Protein AF-F9SXV9-F1 (afdb_monomer)

Foldseek 3Di:
DCVVPVDDDDDDDPDLLCVLQPDQKDFDDDVHTPDIGHSVVLLVRPSSCVVPNNVSVPPPRPPPPPPPPQDADPVRDGDDDDPPDDPDDDDDDDDD

Sequence (96 aa):
MRHRFNCAVFMVSHDLHLVMAKTDDVICLHHHICCSGAPADIAQHPSYIALFGHTHQQSLAFYHHQHDHHHHDLAGQPVSGEGSQCSHHSHGHHHD

Mean predicted aligned error: 16.04 Å

Organism: NCBI:txid675816

Structure (mmCIF, N/CA/C/O backbone):
data_AF-F9SXV9-F1
#
_entry.id   AF-F9SXV9-F1
#
loop_
_atom_site.group_PDB
_atom_site.id
_atom_site.type_symbol
_atom_site.label_atom_id
_atom_site.label_alt_id
_atom_site.label_comp_id
_atom_site.label_asym_id
_atom_site.label_entity_id
_atom_site.label_seq_id
_atom_site.pdbx_PDB_ins_code
_atom_site.Cartn_x
_atom_site.Cartn_y
_atom_site.Cartn_z
_atom_site.occupancy
_atom_site.B_iso_or_equiv
_atom_site.auth_seq_id
_atom_site.auth_comp_id
_atom_site.auth_asym_id
_atom_site.auth_atom_id
_atom_site.pdbx_PDB_model_num
ATOM 1 N N . MET A 1 1 ? -13.725 2.358 16.332 1.00 63.06 1 MET A N 1
ATOM 2 C CA . MET A 1 1 ? -14.793 2.940 15.482 1.00 63.06 1 MET A CA 1
ATOM 3 C C . MET A 1 1 ? -15.382 1.922 14.514 1.00 63.06 1 MET A C 1
ATOM 5 O O . MET A 1 1 ? -16.564 1.654 14.661 1.00 63.06 1 MET A O 1
ATOM 9 N N . ARG A 1 2 ? -14.591 1.299 13.623 1.00 75.44 2 ARG A N 1
ATOM 10 C CA . ARG A 1 2 ? -15.048 0.264 12.664 1.00 75.44 2 ARG A CA 1
ATOM 11 C C . ARG A 1 2 ? -15.890 -0.846 13.310 1.00 75.44 2 ARG A C 1
ATOM 13 O O . ARG A 1 2 ? -17.056 -0.997 12.974 1.00 75.44 2 ARG A O 1
ATOM 20 N N . HIS A 1 3 ? -15.362 -1.508 14.343 1.00 79.00 3 HIS A N 1
ATOM 21 C CA . HIS A 1 3 ? -16.092 -2.564 15.070 1.00 79.00 3 HIS A CA 1
ATOM 22 C C . HIS A 1 3 ? -17.294 -2.062 15.882 1.00 79.00 3 HIS A C 1
ATOM 24 O O . HIS A 1 3 ? -18.191 -2.833 16.190 1.00 79.00 3 HIS A O 1
ATOM 30 N N . ARG A 1 4 ? -17.323 -0.773 16.246 1.00 84.94 4 ARG A N 1
ATOM 31 C CA . ARG A 1 4 ? -18.396 -0.216 17.083 1.00 84.94 4 ARG A CA 1
ATOM 32 C C . ARG A 1 4 ? -19.624 0.186 16.267 1.00 84.94 4 ARG A C 1
ATOM 34 O O . ARG A 1 4 ? -20.725 0.150 16.793 1.00 84.94 4 ARG A O 1
ATOM 41 N N . PHE A 1 5 ? -19.426 0.585 15.012 1.00 88.62 5 PHE A N 1
ATOM 42 C CA . PHE A 1 5 ? -20.490 1.084 14.134 1.00 88.62 5 PHE A CA 1
ATOM 43 C C . PHE A 1 5 ? -20.714 0.219 12.888 1.00 88.62 5 PHE A C 1
ATOM 45 O O . PHE A 1 5 ? -21.507 0.594 12.033 1.00 88.62 5 PHE A O 1
ATOM 52 N N . ASN A 1 6 ? -20.017 -0.917 12.784 1.00 88.88 6 ASN A N 1
ATOM 53 C CA . ASN A 1 6 ? -20.071 -1.836 11.648 1.00 88.88 6 ASN A CA 1
ATOM 54 C C . ASN A 1 6 ? -19.945 -1.117 10.291 1.00 88.88 6 ASN A C 1
ATOM 56 O O . ASN A 1 6 ? -20.711 -1.363 9.361 1.00 88.88 6 ASN A O 1
ATOM 60 N N . CYS A 1 7 ? -18.996 -0.179 10.207 1.00 89.25 7 CYS A N 1
ATOM 61 C CA . CYS A 1 7 ? -18.775 0.656 9.034 1.00 89.25 7 CYS A CA 1
ATOM 62 C C . CYS A 1 7 ? -17.376 0.444 8.444 1.00 89.25 7 CYS A C 1
ATOM 64 O O . CYS A 1 7 ? -16.391 0.261 9.169 1.00 89.25 7 CYS A O 1
ATOM 66 N N . ALA A 1 8 ? -17.297 0.501 7.115 1.00 89.19 8 ALA A N 1
ATOM 67 C CA . ALA A 1 8 ? -16.034 0.569 6.396 1.00 89.19 8 ALA A CA 1
ATOM 68 C C . ALA A 1 8 ? -15.529 2.017 6.380 1.00 89.19 8 ALA A C 1
ATOM 70 O O . ALA A 1 8 ? -16.305 2.955 6.197 1.00 89.19 8 ALA A O 1
ATOM 71 N N . VAL A 1 9 ? -14.223 2.192 6.572 1.00 88.81 9 VAL A N 1
ATOM 72 C CA . VAL A 1 9 ? -13.556 3.490 6.447 1.00 88.81 9 VAL A CA 1
ATOM 73 C C . VAL A 1 9 ? -12.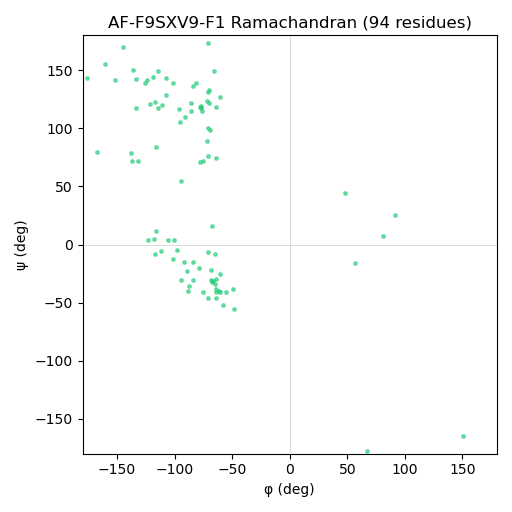675 3.416 5.215 1.00 88.81 9 VAL A C 1
ATOM 75 O O . VAL A 1 9 ? -11.786 2.573 5.149 1.00 88.81 9 VAL A O 1
ATOM 78 N N . PHE A 1 10 ? -12.939 4.291 4.250 1.00 91.00 10 PHE A N 1
ATOM 79 C CA . PHE A 1 10 ? -12.133 4.434 3.047 1.00 91.00 10 PHE A CA 1
ATOM 80 C C . PHE A 1 10 ? -11.345 5.740 3.131 1.00 91.00 10 PHE A C 1
ATOM 82 O O . PHE A 1 10 ? -11.913 6.793 3.421 1.00 91.00 10 PHE A O 1
ATOM 89 N N . MET A 1 11 ? -10.036 5.662 2.911 1.00 90.69 11 MET A N 1
ATOM 90 C CA . MET A 1 11 ? -9.117 6.793 3.000 1.00 90.69 11 MET A CA 1
ATOM 91 C C . MET A 1 11 ? -8.339 6.915 1.696 1.00 90.69 11 MET A C 1
ATOM 93 O O . MET A 1 11 ? -7.874 5.918 1.154 1.00 90.69 11 MET A O 1
ATOM 97 N N . VAL A 1 12 ? -8.153 8.151 1.236 1.00 90.06 12 VAL A N 1
ATOM 98 C CA . VAL A 1 12 ? -7.230 8.486 0.150 1.00 90.06 12 VAL A CA 1
ATOM 99 C C . VAL A 1 12 ? -6.165 9.402 0.734 1.00 90.06 12 VAL A C 1
ATOM 101 O O . VAL A 1 12 ? -6.490 10.437 1.313 1.00 90.06 12 VAL A O 1
ATOM 104 N N . SER A 1 13 ? -4.902 9.003 0.623 1.00 87.12 13 SER A N 1
ATOM 105 C CA . SER A 1 13 ? -3.764 9.743 1.165 1.00 87.12 13 SER A CA 1
ATOM 106 C C . SER A 1 13 ? -2.634 9.791 0.144 1.00 87.12 13 SER A C 1
ATOM 108 O O . SER A 1 13 ? -2.476 8.876 -0.661 1.00 87.12 13 SER A O 1
ATOM 110 N N . HIS A 1 14 ? -1.853 10.867 0.199 1.00 87.56 14 HIS A N 1
ATOM 111 C CA . HIS A 1 14 ? -0.604 11.011 -0.550 1.00 87.56 14 HIS A CA 1
ATOM 112 C C . HIS A 1 14 ? 0.614 10.531 0.257 1.00 87.56 14 HIS A C 1
ATOM 114 O O . HIS A 1 14 ? 1.686 10.342 -0.308 1.00 87.56 14 HIS A O 1
ATOM 120 N N . ASP A 1 15 ? 0.459 10.347 1.571 1.00 85.75 15 ASP A N 1
ATOM 121 C CA . ASP A 1 15 ? 1.509 9.828 2.440 1.00 85.75 15 ASP A CA 1
ATOM 122 C C . ASP A 1 15 ? 1.411 8.305 2.521 1.00 85.75 15 ASP A C 1
ATOM 124 O O . ASP A 1 15 ? 0.490 7.752 3.136 1.00 85.75 15 ASP A O 1
ATOM 128 N N . LEU A 1 16 ? 2.389 7.639 1.908 1.00 84.94 16 LEU A N 1
ATOM 129 C CA . LEU A 1 16 ? 2.498 6.188 1.924 1.00 84.94 16 LEU A CA 1
ATOM 130 C C . LEU A 1 16 ? 2.752 5.629 3.325 1.00 84.94 16 LEU A C 1
ATOM 132 O O . LEU A 1 16 ? 2.217 4.570 3.629 1.00 84.94 16 LEU A O 1
ATOM 136 N N . HIS A 1 17 ? 3.486 6.314 4.204 1.00 81.56 17 HIS A N 1
ATOM 137 C CA . HIS A 1 17 ? 3.733 5.809 5.560 1.00 81.56 17 HIS A CA 1
ATOM 138 C C . HIS A 1 17 ? 2.428 5.704 6.345 1.00 81.56 17 HIS A C 1
ATOM 140 O O . HIS A 1 17 ? 2.191 4.713 7.035 1.00 81.56 17 HIS A O 1
ATOM 146 N N . LEU A 1 18 ? 1.550 6.702 6.200 1.00 84.88 18 LEU A N 1
ATOM 147 C CA . LEU A 1 18 ? 0.230 6.682 6.819 1.00 84.88 18 LEU A CA 1
ATOM 148 C C . LEU A 1 18 ? -0.625 5.538 6.268 1.00 84.88 18 LEU A C 1
ATOM 150 O O . LEU A 1 18 ? -1.243 4.815 7.050 1.00 84.88 18 LEU A O 1
ATOM 154 N N . VAL A 1 19 ? -0.643 5.367 4.942 1.00 86.88 19 VAL A N 1
ATOM 155 C CA . VAL A 1 19 ? -1.375 4.272 4.292 1.00 86.88 19 VAL A CA 1
ATOM 156 C C . VAL A 1 19 ? -0.868 2.931 4.817 1.00 86.88 19 VAL A C 1
ATOM 158 O O . VAL A 1 19 ? -1.659 2.152 5.340 1.00 86.88 19 VAL A O 1
ATOM 161 N N . MET A 1 20 ? 0.442 2.693 4.790 1.00 85.00 20 MET A N 1
ATOM 162 C CA . MET A 1 20 ? 1.018 1.408 5.191 1.00 85.00 20 MET A CA 1
ATOM 163 C C . MET A 1 20 ? 0.855 1.106 6.686 1.00 85.00 20 MET A C 1
ATOM 165 O O . MET A 1 20 ? 0.711 -0.052 7.059 1.00 85.00 20 MET A O 1
ATOM 169 N N . ALA A 1 21 ? 0.844 2.125 7.551 1.00 83.69 21 ALA A N 1
ATOM 170 C CA . ALA A 1 21 ? 0.770 1.930 9.000 1.00 83.69 21 ALA A CA 1
ATOM 171 C C . ALA A 1 21 ? -0.657 1.868 9.569 1.00 83.69 21 ALA A C 1
ATOM 173 O O . ALA A 1 21 ? -0.843 1.393 10.692 1.00 83.69 21 ALA A O 1
ATOM 174 N N . LYS A 1 22 ? -1.657 2.435 8.880 1.00 86.12 22 LYS A N 1
ATOM 175 C CA . LYS A 1 22 ? -3.007 2.652 9.443 1.00 86.12 22 LYS A CA 1
ATOM 176 C C . LYS A 1 22 ? -4.138 2.009 8.647 1.00 86.12 22 LYS A C 1
ATOM 178 O O . LYS A 1 22 ? -5.297 2.208 9.015 1.00 86.12 22 LYS A O 1
ATOM 183 N N . THR A 1 23 ? -3.830 1.260 7.595 1.00 88.25 23 THR A N 1
ATOM 184 C CA . THR A 1 23 ? -4.832 0.545 6.797 1.00 88.25 23 THR A CA 1
ATOM 185 C C . THR A 1 23 ? -4.664 -0.960 6.927 1.00 88.25 23 THR A C 1
ATOM 187 O O . THR A 1 23 ? -3.563 -1.455 7.152 1.00 88.25 23 THR A O 1
ATOM 190 N N . ASP A 1 24 ? -5.777 -1.680 6.822 1.00 90.62 24 ASP A N 1
ATOM 191 C CA . ASP A 1 24 ? -5.779 -3.145 6.783 1.00 90.62 24 ASP A CA 1
ATOM 192 C C . ASP A 1 24 ? -5.604 -3.654 5.344 1.00 90.62 24 ASP A C 1
ATOM 194 O O . ASP A 1 24 ? -4.909 -4.637 5.118 1.00 90.62 24 ASP A O 1
ATOM 198 N N . ASP A 1 25 ? -6.189 -2.934 4.382 1.00 91.56 25 ASP A N 1
ATOM 199 C CA . ASP A 1 25 ? -6.124 -3.206 2.949 1.00 91.56 25 ASP A CA 1
ATOM 200 C C . ASP A 1 25 ? -5.809 -1.918 2.184 1.00 91.56 25 ASP A C 1
ATOM 202 O O . ASP A 1 25 ? -6.321 -0.837 2.496 1.00 91.56 25 ASP A O 1
ATOM 206 N N . VAL A 1 26 ? -4.997 -2.053 1.139 1.00 92.25 26 VAL A N 1
ATOM 207 C CA . VAL A 1 26 ? -4.541 -0.966 0.272 1.00 92.25 26 VAL A CA 1
ATOM 208 C C . VAL A 1 26 ? -4.906 -1.286 -1.170 1.00 92.25 26 VAL A C 1
ATOM 210 O O . VAL A 1 26 ? -4.782 -2.423 -1.617 1.00 92.25 26 VAL A O 1
ATOM 213 N N . ILE A 1 27 ? -5.320 -0.262 -1.918 1.00 92.50 27 ILE A N 1
ATOM 214 C CA . ILE A 1 27 ? -5.526 -0.331 -3.367 1.00 92.50 27 ILE A CA 1
ATOM 215 C C . ILE A 1 27 ? -4.623 0.710 -4.027 1.00 92.50 27 ILE A C 1
ATOM 217 O O . ILE A 1 27 ? -4.737 1.906 -3.759 1.00 92.50 27 ILE A O 1
ATOM 221 N N . CYS A 1 28 ? -3.732 0.255 -4.905 1.00 90.25 28 CYS A N 1
ATOM 222 C CA . CYS A 1 28 ? -2.833 1.101 -5.677 1.00 90.25 28 CYS A CA 1
ATOM 223 C C . CYS A 1 28 ? -3.532 1.576 -6.957 1.00 90.25 28 CYS A C 1
ATOM 225 O O . CYS A 1 28 ? -3.916 0.750 -7.791 1.00 90.25 28 CYS A O 1
ATOM 227 N N . LEU A 1 29 ? -3.644 2.891 -7.152 1.00 89.12 29 LEU A N 1
ATOM 228 C CA . LEU A 1 29 ? -4.241 3.484 -8.352 1.00 89.12 29 LEU A CA 1
ATOM 229 C C . LEU A 1 29 ? -3.195 4.267 -9.152 1.00 89.12 29 LEU A C 1
ATOM 231 O O . LEU A 1 29 ? -2.668 5.270 -8.677 1.00 89.12 29 LEU A O 1
ATOM 235 N N . HIS A 1 30 ? -2.936 3.838 -10.388 1.00 83.94 30 HIS A N 1
ATOM 236 C CA . HIS A 1 30 ? -2.092 4.548 -11.353 1.00 83.94 30 HIS A CA 1
ATOM 237 C C . HIS A 1 30 ? -2.734 4.516 -12.750 1.00 83.94 30 HIS A C 1
ATOM 239 O O . HIS A 1 30 ? -2.396 3.679 -13.584 1.00 83.94 30 HIS A O 1
ATOM 245 N N . HIS A 1 31 ? -3.735 5.373 -12.997 1.00 89.12 31 HIS A N 1
ATOM 246 C CA . HIS A 1 31 ? -4.661 5.320 -14.155 1.00 89.12 31 HIS A CA 1
ATOM 247 C C . HIS A 1 31 ? -5.455 3.999 -14.322 1.00 89.12 31 HIS A C 1
ATOM 249 O O . HIS A 1 31 ? -6.460 3.971 -15.025 1.00 89.12 31 HIS A O 1
ATOM 255 N N . HIS A 1 32 ? -5.041 2.927 -13.649 1.00 92.31 32 HIS A N 1
ATOM 256 C CA . HIS A 1 32 ? -5.688 1.632 -13.477 1.00 92.31 32 HIS A CA 1
ATOM 257 C C . HIS A 1 32 ? -5.380 1.115 -12.062 1.00 92.31 32 HIS A C 1
ATOM 259 O O . HIS A 1 32 ? -4.546 1.687 -11.355 1.00 92.31 32 HIS A O 1
ATOM 265 N N . ILE A 1 33 ? -6.044 0.039 -11.636 1.00 91.00 33 ILE A N 1
ATOM 266 C CA . ILE A 1 33 ? -5.688 -0.651 -10.390 1.00 91.00 33 ILE A CA 1
ATOM 267 C C . ILE A 1 33 ? -4.431 -1.482 -10.654 1.00 91.00 33 ILE A C 1
ATOM 269 O O . ILE A 1 33 ? -4.470 -2.413 -11.456 1.00 91.00 33 ILE A O 1
ATOM 273 N N . CYS A 1 34 ? -3.325 -1.141 -9.996 1.00 90.94 34 CYS A N 1
ATOM 274 C CA . CYS A 1 34 ? -2.034 -1.807 -10.207 1.00 90.94 34 CYS A CA 1
ATOM 275 C C . CYS A 1 34 ? -1.779 -2.940 -9.212 1.00 90.94 34 CYS A C 1
ATOM 277 O O . CYS A 1 34 ? -1.053 -3.879 -9.523 1.00 90.94 34 CYS A O 1
ATOM 279 N N . CYS A 1 35 ? -2.322 -2.810 -8.001 1.00 90.62 35 CYS A N 1
ATOM 280 C CA . CYS A 1 35 ? -2.196 -3.778 -6.919 1.00 90.62 35 CYS A CA 1
ATOM 281 C C . CYS A 1 35 ? -3.285 -3.577 -5.861 1.00 90.62 35 CYS A C 1
ATOM 283 O O . CYS A 1 35 ? -3.820 -2.475 -5.716 1.00 90.62 35 CYS A O 1
ATOM 285 N N . SER A 1 36 ? -3.600 -4.639 -5.118 1.00 93.31 36 SER A N 1
ATOM 286 C CA . SER A 1 36 ? -4.500 -4.594 -3.964 1.00 93.31 36 SER A CA 1
ATOM 287 C C . SER A 1 36 ? -4.159 -5.682 -2.949 1.00 93.31 36 SER A C 1
ATOM 289 O O . SER A 1 36 ? -3.860 -6.802 -3.359 1.00 93.31 36 SER A O 1
ATOM 291 N N . GLY A 1 37 ? -4.250 -5.375 -1.657 1.00 92.25 37 GLY A N 1
ATOM 292 C CA . GLY A 1 37 ? -4.026 -6.336 -0.575 1.00 92.25 37 GLY A CA 1
ATOM 293 C C . GLY A 1 37 ? -3.496 -5.678 0.694 1.00 92.25 37 GLY A C 1
ATOM 294 O O . GLY A 1 37 ? -3.531 -4.451 0.824 1.00 92.25 37 GLY A O 1
ATOM 295 N N . ALA A 1 38 ? -2.967 -6.492 1.609 1.00 92.00 38 ALA A N 1
ATOM 296 C CA . ALA A 1 38 ? -2.390 -5.998 2.851 1.00 92.00 38 ALA A CA 1
ATOM 297 C C . ALA A 1 38 ? -1.131 -5.144 2.580 1.00 92.00 38 ALA A C 1
ATOM 299 O O . ALA A 1 38 ? -0.378 -5.429 1.643 1.00 92.00 38 ALA A O 1
ATOM 300 N N . PRO A 1 39 ? -0.834 -4.136 3.422 1.00 90.00 39 PRO A N 1
ATOM 301 C CA . PRO A 1 39 ? 0.351 -3.285 3.277 1.00 90.00 39 PRO A CA 1
ATOM 302 C C . PRO A 1 39 ? 1.674 -4.045 3.084 1.00 90.00 39 PRO A C 1
ATOM 304 O O . PRO A 1 39 ? 2.517 -3.635 2.286 1.00 90.00 39 PRO A O 1
ATOM 307 N N . ALA A 1 40 ? 1.844 -5.169 3.790 1.00 85.62 40 ALA A N 1
ATOM 308 C CA . ALA A 1 40 ? 3.041 -6.005 3.706 1.00 85.62 40 ALA A CA 1
ATOM 309 C C . ALA A 1 40 ? 3.232 -6.628 2.311 1.00 85.62 40 ALA A C 1
ATOM 311 O O . ALA A 1 40 ? 4.356 -6.663 1.809 1.00 85.62 40 ALA A O 1
ATOM 312 N N . ASP A 1 41 ? 2.139 -7.045 1.669 1.00 89.25 41 ASP A N 1
ATOM 313 C CA . ASP A 1 41 ? 2.159 -7.638 0.330 1.00 89.25 41 ASP A CA 1
ATOM 314 C C . ASP A 1 41 ? 2.382 -6.561 -0.740 1.00 89.25 41 ASP A C 1
ATOM 316 O O . ASP A 1 41 ? 3.168 -6.741 -1.672 1.00 89.25 41 ASP A O 1
ATOM 320 N N . ILE A 1 42 ? 1.741 -5.395 -0.581 1.00 90.25 42 ILE A N 1
ATOM 321 C CA . ILE A 1 42 ? 1.906 -4.256 -1.493 1.00 90.25 42 ILE A CA 1
ATOM 322 C C . ILE A 1 42 ? 3.353 -3.772 -1.525 1.00 90.25 42 ILE A C 1
ATOM 324 O O . ILE A 1 42 ? 3.874 -3.496 -2.605 1.00 90.25 42 ILE A O 1
ATOM 328 N N . ALA A 1 43 ? 4.025 -3.715 -0.372 1.00 84.38 43 ALA A N 1
ATOM 329 C CA . ALA A 1 43 ? 5.413 -3.267 -0.286 1.00 84.38 43 ALA A CA 1
ATOM 330 C C . ALA A 1 43 ? 6.387 -4.137 -1.103 1.00 84.38 43 ALA A C 1
ATOM 332 O O . ALA A 1 43 ? 7.435 -3.647 -1.521 1.00 84.38 43 ALA A O 1
ATOM 333 N N . GLN A 1 44 ? 6.044 -5.405 -1.343 1.00 85.50 44 GLN A N 1
ATOM 334 C CA . GLN A 1 44 ? 6.835 -6.340 -2.149 1.00 85.50 44 GLN A CA 1
ATOM 335 C C . GLN A 1 44 ? 6.333 -6.452 -3.597 1.00 85.50 44 GLN A C 1
ATOM 337 O O . GLN A 1 44 ? 6.951 -7.131 -4.419 1.00 85.50 44 GLN A O 1
ATOM 342 N N . HIS A 1 45 ? 5.218 -5.799 -3.937 1.00 89.69 45 HIS A N 1
ATOM 343 C CA . HIS A 1 45 ? 4.597 -5.947 -5.244 1.00 89.69 45 HIS A CA 1
ATOM 344 C C . HIS A 1 45 ? 5.442 -5.274 -6.345 1.00 89.69 45 HIS A C 1
ATOM 346 O O . HIS A 1 45 ? 5.776 -4.090 -6.225 1.00 89.69 45 HIS A O 1
ATOM 352 N N . PRO A 1 46 ? 5.726 -5.951 -7.477 1.00 89.00 46 PRO A N 1
ATOM 353 C CA . PRO A 1 46 ? 6.574 -5.406 -8.541 1.00 89.00 46 PRO A CA 1
ATOM 354 C C . PRO A 1 46 ? 6.101 -4.051 -9.079 1.00 89.00 46 PRO A C 1
ATOM 356 O O . PRO A 1 46 ? 6.908 -3.149 -9.283 1.00 89.00 46 PRO A O 1
ATOM 359 N N . SER A 1 47 ? 4.788 -3.868 -9.259 1.00 87.44 47 SER A N 1
ATOM 360 C CA . SER A 1 47 ? 4.219 -2.592 -9.722 1.00 87.44 47 SER A CA 1
ATOM 361 C C . SER A 1 47 ? 4.373 -1.464 -8.702 1.00 87.44 47 SER A C 1
ATOM 363 O O . SER A 1 47 ? 4.522 -0.313 -9.091 1.00 87.44 47 SER A O 1
ATOM 365 N N . TYR A 1 48 ? 4.353 -1.778 -7.405 1.00 86.81 48 TYR A N 1
ATOM 366 C CA . TYR A 1 48 ? 4.566 -0.787 -6.354 1.00 86.81 48 TYR A CA 1
ATOM 367 C C . TYR A 1 48 ? 6.034 -0.348 -6.329 1.00 86.81 48 TYR A C 1
ATOM 369 O O . TYR A 1 48 ? 6.333 0.845 -6.356 1.00 86.81 48 TYR A O 1
ATOM 377 N N . ILE A 1 49 ? 6.953 -1.313 -6.397 1.00 87.88 49 ILE A N 1
ATOM 378 C CA . ILE A 1 49 ? 8.396 -1.070 -6.474 1.00 87.88 49 ILE A CA 1
ATOM 379 C C . ILE A 1 49 ? 8.760 -0.281 -7.740 1.00 87.88 49 ILE A C 1
ATOM 381 O O . ILE A 1 49 ? 9.582 0.628 -7.680 1.00 87.88 49 ILE A O 1
ATOM 385 N N . ALA A 1 50 ? 8.136 -0.581 -8.881 1.00 87.06 50 ALA A N 1
ATOM 386 C CA . ALA A 1 50 ? 8.370 0.146 -10.128 1.00 87.06 50 ALA A CA 1
ATOM 387 C C . ALA A 1 50 ? 7.948 1.626 -10.052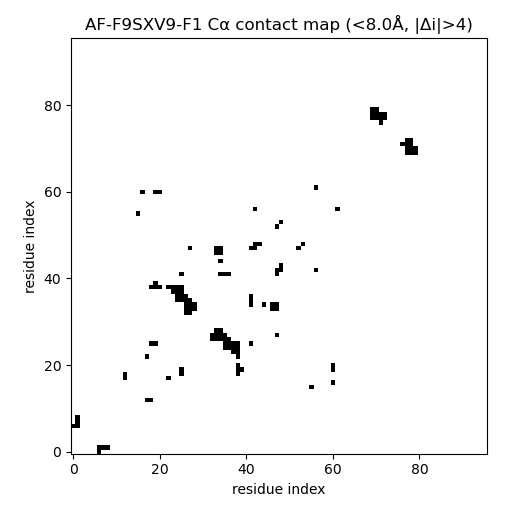 1.00 87.06 50 ALA A C 1
ATOM 389 O O . ALA A 1 50 ? 8.543 2.462 -10.728 1.00 87.06 50 ALA A O 1
ATOM 390 N N . LEU A 1 51 ? 6.938 1.952 -9.237 1.00 83.06 51 LEU A N 1
ATOM 391 C CA . LEU A 1 51 ? 6.414 3.311 -9.080 1.00 83.06 51 LEU A CA 1
ATOM 392 C C . LEU A 1 51 ? 7.137 4.118 -7.994 1.00 83.06 51 LEU A C 1
ATOM 394 O O . LEU A 1 51 ? 7.367 5.311 -8.181 1.00 83.06 51 LEU A O 1
ATOM 398 N N . PHE A 1 52 ? 7.479 3.487 -6.868 1.00 81.19 52 PHE A N 1
ATOM 399 C CA . PHE A 1 52 ? 7.978 4.175 -5.668 1.00 81.19 52 PHE A CA 1
ATOM 400 C C . PHE A 1 52 ? 9.413 3.788 -5.274 1.00 81.19 52 PHE A C 1
ATOM 402 O O . PHE A 1 52 ? 10.002 4.410 -4.391 1.00 81.19 52 PHE A O 1
ATOM 409 N N . GLY A 1 53 ? 10.003 2.784 -5.925 1.00 78.44 53 GLY A N 1
ATOM 410 C CA . GLY A 1 53 ? 11.313 2.244 -5.570 1.00 78.44 53 GLY A CA 1
ATOM 411 C C . GLY A 1 53 ? 11.329 1.520 -4.218 1.00 78.44 53 GLY A C 1
ATOM 412 O O . GLY A 1 53 ? 10.319 1.396 -3.529 1.00 78.44 53 GLY A O 1
ATOM 413 N N . HIS A 1 54 ? 12.512 1.049 -3.817 1.00 68.94 54 HIS A N 1
ATOM 414 C CA . HIS A 1 54 ? 12.717 0.362 -2.531 1.00 68.94 54 HIS A CA 1
ATOM 415 C C . HIS A 1 54 ? 12.945 1.352 -1.371 1.00 68.94 54 HIS A C 1
ATOM 417 O O . HIS A 1 54 ? 12.865 0.994 -0.201 1.00 68.94 54 HIS A O 1
ATOM 423 N N . THR A 1 55 ? 13.236 2.621 -1.671 1.00 56.69 55 THR A N 1
ATOM 424 C CA . THR A 1 55 ? 13.660 3.625 -0.680 1.00 56.69 55 THR A CA 1
ATOM 425 C C . THR A 1 55 ? 12.543 4.011 0.293 1.00 56.69 55 THR A C 1
ATOM 427 O O . THR A 1 55 ? 12.810 4.257 1.467 1.00 56.69 55 THR A O 1
ATOM 430 N N . HIS A 1 56 ? 11.279 3.975 -0.141 1.00 56.53 56 HIS A N 1
ATOM 431 C CA . HIS A 1 56 ? 10.129 4.238 0.733 1.00 56.53 56 HIS A CA 1
ATOM 432 C C . HIS 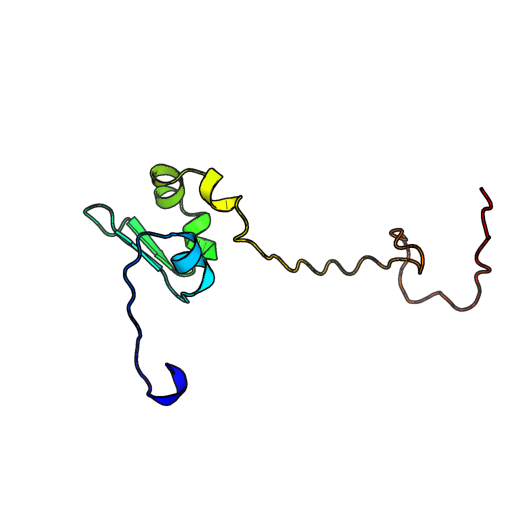A 1 56 ? 9.859 3.126 1.766 1.00 56.53 56 HIS A C 1
ATOM 434 O O . HIS A 1 56 ? 9.033 3.313 2.654 1.00 56.53 56 HIS A O 1
ATOM 440 N N . GLN A 1 57 ? 10.570 1.993 1.699 1.00 53.94 57 GLN A N 1
ATOM 441 C CA . GLN A 1 57 ? 10.540 0.953 2.734 1.00 53.94 57 GLN A CA 1
ATOM 442 C C . GLN A 1 57 ? 11.404 1.307 3.960 1.00 53.94 57 GLN A C 1
ATOM 444 O O . GLN A 1 57 ? 11.213 0.721 5.024 1.00 53.94 57 GLN A O 1
ATOM 449 N N . GLN A 1 58 ? 12.366 2.233 3.829 1.00 49.62 58 GLN A N 1
ATOM 450 C CA . GLN A 1 58 ? 13.477 2.365 4.783 1.00 49.62 58 GLN A CA 1
ATOM 451 C C . GLN A 1 58 ? 13.349 3.499 5.812 1.00 49.62 58 GLN A C 1
ATOM 453 O O . GLN A 1 58 ? 14.083 3.486 6.798 1.00 49.62 58 GLN A O 1
ATOM 458 N N . SER A 1 59 ? 12.419 4.448 5.677 1.00 47.19 59 SER A N 1
ATOM 459 C CA . SER A 1 59 ? 12.273 5.545 6.650 1.00 47.19 59 SER A CA 1
ATOM 460 C C . SER A 1 59 ? 11.234 5.275 7.745 1.00 47.19 59 SER A C 1
ATOM 462 O O . SER A 1 59 ? 10.398 6.127 8.006 1.00 47.19 59 SER A O 1
ATOM 464 N N . LEU A 1 60 ? 11.361 4.154 8.474 1.00 47.00 60 LEU A N 1
ATOM 465 C CA . LEU A 1 60 ? 10.671 3.875 9.760 1.00 47.00 60 LEU A CA 1
ATOM 466 C C . LEU A 1 60 ? 9.298 3.154 9.708 1.00 47.00 60 LEU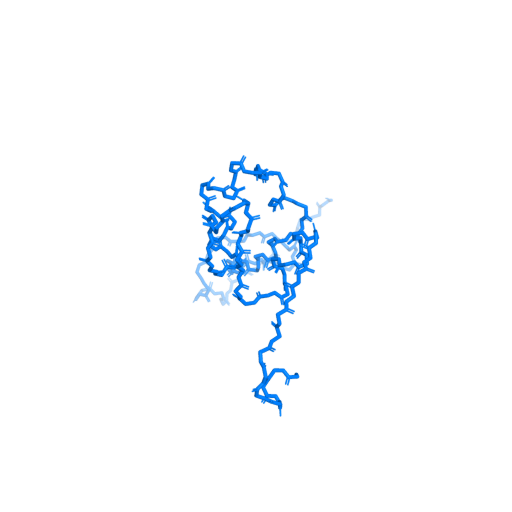 A C 1
ATOM 468 O O . LEU A 1 60 ? 8.516 3.294 10.646 1.00 47.00 60 LEU A O 1
ATOM 472 N N . ALA A 1 61 ? 8.980 2.364 8.671 1.00 43.94 61 ALA A N 1
ATOM 473 C CA . ALA A 1 61 ? 7.665 1.692 8.550 1.00 43.94 61 ALA A CA 1
ATOM 474 C C . ALA A 1 61 ? 7.677 0.151 8.577 1.00 43.94 61 ALA A C 1
ATOM 476 O O . ALA A 1 61 ? 6.643 -0.472 8.355 1.00 43.94 61 ALA A O 1
ATOM 477 N N . PHE A 1 62 ? 8.799 -0.474 8.932 1.00 48.91 62 PHE A N 1
ATOM 478 C CA . PHE A 1 62 ? 8.785 -1.843 9.445 1.00 48.91 62 PHE A CA 1
ATOM 479 C C . PHE A 1 62 ? 9.277 -1.807 10.879 1.00 48.91 62 PHE A C 1
ATOM 481 O O . PHE A 1 62 ? 10.448 -2.041 11.162 1.00 48.91 62 PHE A O 1
ATOM 488 N N . TYR A 1 63 ? 8.370 -1.523 11.807 1.00 42.50 63 TYR A N 1
ATOM 489 C CA . TYR A 1 63 ? 8.581 -1.966 13.174 1.00 42.50 63 TYR A CA 1
ATOM 490 C C . TYR A 1 63 ? 8.305 -3.472 13.221 1.00 42.50 63 TYR A C 1
ATOM 492 O O . TYR A 1 63 ? 7.264 -3.929 13.686 1.00 42.50 63 TYR A O 1
ATOM 500 N N . HIS A 1 64 ? 9.226 -4.243 12.639 1.00 45.38 64 HIS A N 1
ATOM 501 C CA . HIS A 1 64 ? 9.311 -5.671 12.882 1.00 45.38 64 HIS A CA 1
ATOM 502 C C . HIS A 1 64 ? 9.827 -5.815 14.310 1.00 45.38 64 HIS A C 1
ATOM 504 O O . HIS A 1 64 ? 11.022 -5.702 14.57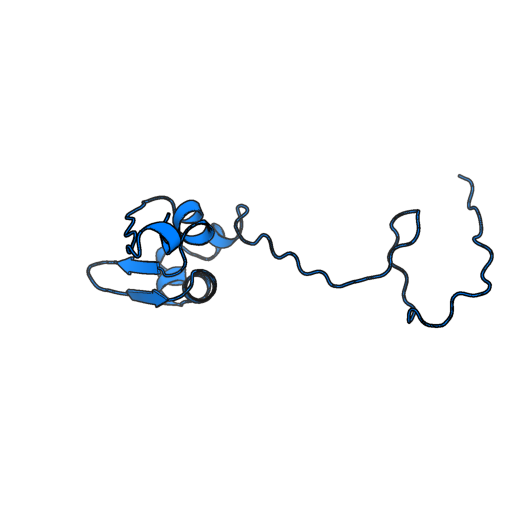3 1.00 45.38 64 HIS A O 1
ATOM 510 N N . HIS A 1 65 ? 8.925 -6.074 15.249 1.00 44.41 65 HIS A N 1
ATOM 511 C CA . HIS A 1 65 ? 9.320 -6.806 16.439 1.00 44.41 65 HIS A CA 1
ATOM 512 C C . HIS A 1 65 ? 9.583 -8.253 16.032 1.00 44.41 65 HIS A C 1
ATOM 514 O O . HIS A 1 65 ? 8.775 -9.148 16.261 1.00 44.41 65 HIS A O 1
ATOM 520 N N . GLN A 1 66 ? 10.728 -8.469 15.392 1.00 50.66 66 GLN A N 1
ATOM 521 C CA . GLN A 1 66 ? 11.335 -9.780 15.335 1.00 50.66 66 GLN A CA 1
ATOM 522 C C . GLN A 1 66 ? 11.875 -10.044 16.747 1.00 50.66 66 GLN A C 1
ATOM 524 O O . GLN A 1 66 ? 12.989 -9.652 17.086 1.00 50.66 66 GLN A O 1
ATOM 529 N N . HIS A 1 67 ? 11.049 -10.616 17.622 1.00 50.81 67 HIS A N 1
ATOM 530 C CA . HIS A 1 67 ? 11.539 -11.178 18.877 1.00 50.81 67 HIS A CA 1
ATOM 531 C C . HIS A 1 67 ? 12.182 -12.529 18.572 1.00 50.81 67 HIS A C 1
ATOM 533 O O . HIS A 1 67 ? 11.652 -13.581 18.920 1.00 50.81 67 HIS A O 1
ATOM 539 N N . ASP A 1 68 ? 13.344 -12.495 17.925 1.00 51.69 68 ASP A N 1
ATOM 540 C CA . ASP A 1 68 ? 14.276 -13.603 18.047 1.00 51.69 68 ASP A CA 1
ATOM 541 C C . ASP A 1 68 ? 14.772 -13.517 19.492 1.00 51.69 68 ASP A C 1
ATOM 543 O O . ASP A 1 68 ? 15.560 -12.640 19.845 1.00 51.69 68 ASP A O 1
ATOM 547 N N . HIS A 1 69 ? 14.192 -14.334 20.373 1.00 53.19 69 HIS A N 1
ATOM 548 C CA . HIS A 1 69 ? 14.576 -14.428 21.777 1.00 53.19 69 HIS A CA 1
ATOM 549 C C . HIS A 1 69 ? 16.014 -14.962 21.888 1.00 53.19 69 HIS A C 1
ATOM 551 O O . HIS A 1 69 ? 16.242 -16.114 22.244 1.00 53.19 69 HIS A O 1
ATOM 557 N N . HIS A 1 70 ? 16.999 -14.121 21.585 1.00 53.66 70 HIS A N 1
ATOM 558 C CA . HIS A 1 70 ? 18.375 -14.333 21.983 1.00 53.66 70 HIS A CA 1
ATOM 559 C C . HIS A 1 70 ? 18.493 -13.937 23.451 1.00 53.66 70 HIS A C 1
ATOM 561 O O . HIS A 1 70 ? 18.197 -12.811 23.845 1.00 53.66 70 HIS A O 1
ATOM 567 N N . HIS A 1 71 ? 18.863 -14.902 24.288 1.00 56.53 71 HIS A N 1
ATOM 568 C CA . HIS A 1 71 ? 19.155 -14.651 25.689 1.00 56.53 71 HIS A CA 1
ATOM 569 C C . HIS A 1 71 ? 20.322 -13.658 25.793 1.00 56.53 71 HIS A C 1
ATOM 571 O O . HIS A 1 71 ? 21.384 -13.869 25.204 1.00 56.53 71 HIS A O 1
ATOM 577 N N . HIS A 1 72 ? 20.108 -12.580 26.546 1.00 55.84 72 HIS A N 1
ATOM 578 C CA . HIS A 1 72 ? 21.134 -11.607 26.905 1.00 55.84 72 HIS A CA 1
ATOM 579 C C . HIS A 1 72 ? 21.490 -11.771 28.383 1.00 55.84 72 HIS A C 1
ATOM 581 O O . HIS A 1 72 ? 20.614 -12.051 29.207 1.00 55.84 72 HIS A O 1
ATOM 587 N N . ASP A 1 73 ? 22.762 -11.596 28.727 1.00 55.22 73 ASP A N 1
ATOM 588 C CA . ASP A 1 73 ? 23.163 -11.442 30.125 1.00 55.22 73 ASP A CA 1
ATOM 589 C C . ASP A 1 73 ? 22.713 -10.075 30.695 1.00 55.22 73 ASP A C 1
ATOM 591 O O . ASP A 1 73 ? 22.202 -9.208 29.981 1.00 55.22 73 ASP A O 1
ATO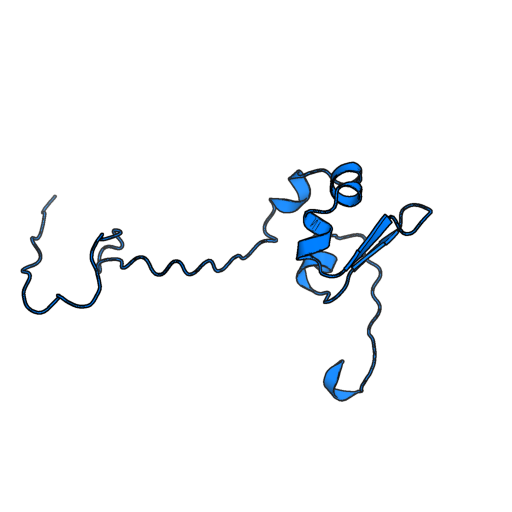M 595 N N . LEU A 1 74 ? 22.897 -9.856 32.00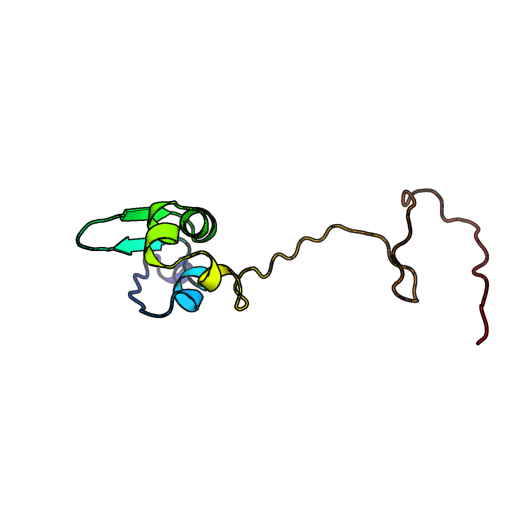4 1.00 57.47 74 LEU A N 1
ATOM 596 C CA . LEU A 1 74 ? 22.574 -8.574 32.660 1.00 57.47 74 LEU A CA 1
ATOM 597 C C . LEU A 1 74 ? 23.451 -7.398 32.172 1.00 57.47 74 LEU A C 1
ATOM 599 O O . LEU A 1 74 ? 23.177 -6.254 32.529 1.00 57.47 74 LEU A O 1
ATOM 603 N N . ALA A 1 75 ? 24.482 -7.668 31.364 1.00 60.25 75 ALA A N 1
ATOM 604 C CA . ALA A 1 75 ? 25.325 -6.685 30.686 1.00 60.25 75 ALA A CA 1
ATOM 605 C C . ALA A 1 75 ? 24.933 -6.487 29.200 1.00 60.25 75 ALA A C 1
ATOM 607 O O . ALA A 1 75 ? 25.580 -5.720 28.484 1.00 60.25 75 ALA A O 1
ATOM 608 N N . GLY A 1 76 ? 23.860 -7.140 28.736 1.00 53.19 76 GLY A N 1
ATOM 609 C CA . GLY A 1 76 ? 23.301 -7.006 27.392 1.00 53.19 76 GLY A CA 1
ATOM 610 C C . GLY A 1 76 ? 24.002 -7.819 26.299 1.00 53.19 76 GLY A C 1
ATOM 611 O O . GLY A 1 76 ? 23.652 -7.663 25.128 1.00 53.19 76 GLY A O 1
ATOM 612 N N . GLN A 1 77 ? 24.958 -8.691 26.622 1.00 59.56 77 GLN A N 1
ATOM 613 C CA . GLN A 1 77 ? 25.691 -9.465 25.616 1.00 59.56 77 GLN A CA 1
ATOM 614 C C . GLN A 1 77 ? 24.927 -10.737 25.211 1.00 59.56 77 GLN A C 1
ATOM 616 O O . GLN A 1 77 ? 24.378 -11.421 26.080 1.00 59.56 77 GLN A O 1
ATOM 621 N N . PRO A 1 78 ? 24.864 -11.070 23.905 1.00 58.41 78 PRO A N 1
ATOM 622 C CA . PRO A 1 78 ? 24.168 -12.257 23.421 1.00 58.41 78 PRO A CA 1
ATOM 623 C C . PRO A 1 78 ? 24.922 -13.527 23.832 1.00 58.41 78 PRO A C 1
ATOM 625 O O . PRO A 1 78 ? 26.082 -13.717 23.463 1.00 58.41 78 PRO A O 1
ATOM 628 N N . VAL A 1 79 ? 24.261 -14.420 24.571 1.00 63.25 79 VAL A N 1
ATOM 629 C CA . VAL A 1 79 ? 24.825 -15.720 24.963 1.00 63.25 79 VAL A CA 1
ATOM 630 C C . VAL A 1 79 ? 24.281 -16.840 24.077 1.00 63.25 79 VAL A C 1
ATOM 632 O O . VAL A 1 79 ? 23.098 -16.884 23.746 1.00 63.25 79 VAL A O 1
ATOM 635 N N . SER A 1 80 ? 25.155 -17.768 23.681 1.00 51.69 80 SER A N 1
ATOM 636 C CA . SER A 1 80 ? 24.764 -18.985 22.96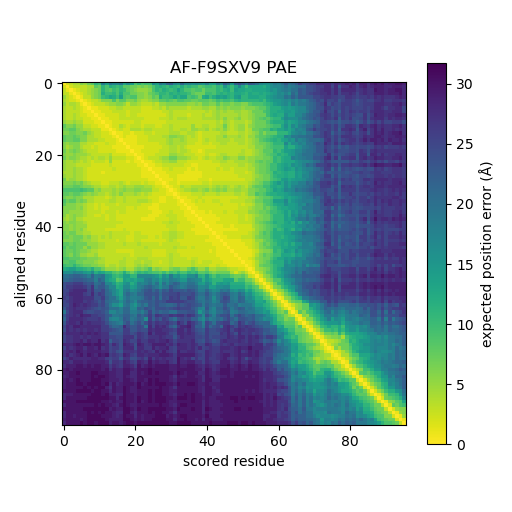0 1.00 51.69 80 SER A CA 1
ATOM 637 C C . SER A 1 80 ? 24.598 -20.137 23.955 1.00 51.69 80 SER A C 1
ATOM 639 O O . SER A 1 80 ? 25.592 -20.660 24.453 1.00 51.69 80 SER A O 1
ATOM 641 N N . GLY A 1 81 ? 23.356 -20.526 24.256 1.00 55.47 81 GLY A N 1
ATOM 642 C CA . GLY A 1 81 ? 23.043 -21.692 25.090 1.00 55.47 81 GLY A CA 1
ATOM 643 C C . GLY A 1 81 ? 21.536 -21.953 25.201 1.00 55.47 81 GLY A C 1
ATOM 644 O O . GLY A 1 81 ? 20.749 -21.010 25.248 1.00 55.47 81 GLY A O 1
ATOM 645 N N . GLU A 1 82 ? 21.122 -23.226 25.223 1.00 51.38 82 GLU A N 1
ATOM 646 C CA . GLU A 1 82 ? 19.725 -23.615 25.469 1.00 51.38 82 GLU A CA 1
ATOM 647 C C . GLU A 1 82 ? 19.335 -23.357 26.935 1.00 51.38 82 GLU A C 1
ATOM 649 O O . GLU A 1 82 ? 20.047 -23.744 27.864 1.00 51.38 82 GLU A O 1
ATOM 654 N N . GLY A 1 83 ? 18.170 -22.734 27.150 1.00 53.31 83 GLY A N 1
ATOM 655 C CA . GLY A 1 83 ? 17.675 -22.260 28.452 1.00 53.31 83 GLY A CA 1
ATOM 656 C C . GLY A 1 83 ? 17.320 -23.331 29.496 1.00 53.31 83 GLY A C 1
ATOM 657 O O . GLY A 1 83 ? 16.632 -23.022 30.465 1.00 53.31 83 GLY A O 1
ATOM 658 N N . SER A 1 84 ? 17.759 -24.581 29.333 1.00 50.97 84 SER A N 1
ATOM 659 C CA . SER A 1 84 ? 17.460 -25.691 30.249 1.00 50.97 84 SER A CA 1
ATOM 660 C C . SER A 1 84 ? 18.624 -26.116 31.152 1.00 50.97 84 SER A C 1
ATOM 662 O O . SER A 1 84 ? 18.471 -27.068 31.914 1.00 50.97 84 SER A O 1
ATOM 664 N N . GLN A 1 85 ? 19.773 -25.432 31.124 1.00 51.28 85 GLN A N 1
ATOM 665 C CA . GLN A 1 85 ? 20.905 -25.740 32.013 1.00 51.28 85 GLN A CA 1
ATOM 666 C C . GLN A 1 85 ? 21.552 -24.476 32.589 1.00 51.28 85 GLN A C 1
ATOM 668 O O . GLN A 1 85 ? 22.666 -24.101 32.237 1.00 51.28 85 GLN A O 1
ATOM 673 N N . CYS A 1 86 ? 20.866 -23.812 33.518 1.00 49.78 86 CYS A N 1
ATOM 674 C CA . CYS A 1 86 ? 21.461 -22.732 34.309 1.00 49.78 86 CYS A CA 1
ATOM 675 C C . CYS A 1 86 ? 21.150 -22.934 35.795 1.00 49.78 86 CYS A C 1
ATOM 677 O O . CYS A 1 86 ? 20.332 -22.222 36.367 1.00 49.78 86 CYS A O 1
ATOM 679 N N . SER A 1 87 ? 21.783 -23.925 36.428 1.00 49.03 87 SER A N 1
ATOM 680 C CA . SER A 1 87 ? 21.729 -24.099 37.888 1.00 49.03 87 SER A CA 1
ATOM 681 C C . SER A 1 87 ? 23.060 -23.835 38.595 1.00 49.03 87 SER A C 1
ATOM 683 O O . SER A 1 87 ? 23.065 -23.816 39.823 1.00 49.03 87 SER A O 1
ATOM 685 N N . HIS A 1 88 ? 24.176 -23.581 37.889 1.00 51.06 88 HIS A N 1
ATOM 686 C CA . HIS A 1 88 ? 25.441 -23.276 38.572 1.00 51.06 88 HIS A CA 1
ATOM 687 C C . HIS A 1 88 ? 26.551 -22.709 37.662 1.00 51.06 88 HIS A C 1
ATOM 689 O O . HIS A 1 88 ? 27.476 -23.434 37.310 1.00 51.06 88 HIS A O 1
ATOM 695 N N . HIS A 1 89 ? 26.535 -21.415 37.315 1.00 48.47 89 HIS A N 1
ATOM 696 C CA . HIS A 1 89 ? 27.729 -20.776 36.736 1.00 48.47 89 HIS A CA 1
ATOM 697 C C . HIS A 1 89 ? 28.024 -19.423 37.395 1.00 48.47 89 HIS A C 1
ATOM 699 O O . HIS A 1 89 ? 27.220 -18.498 37.375 1.00 48.47 89 HIS A O 1
ATOM 705 N N . SER A 1 90 ? 29.195 -19.361 38.033 1.00 52.38 90 SER A N 1
ATOM 706 C CA . SER A 1 90 ? 29.811 -18.172 38.622 1.00 52.38 90 SER A CA 1
ATOM 707 C C . SER A 1 90 ? 30.133 -17.171 37.510 1.00 52.38 90 SER A C 1
ATOM 709 O O . SER A 1 90 ? 30.899 -17.482 36.600 1.00 52.38 90 SER A O 1
ATOM 711 N N . HIS A 1 91 ? 29.527 -15.985 37.565 1.00 55.56 91 HIS A N 1
ATOM 712 C CA . HIS A 1 91 ? 29.829 -14.905 36.630 1.00 55.56 91 HIS A CA 1
ATOM 713 C C . HIS A 1 91 ? 31.150 -14.235 37.026 1.00 55.56 91 HIS A C 1
ATOM 715 O O . HIS A 1 91 ? 31.280 -13.687 38.121 1.00 55.56 91 HIS A O 1
ATOM 721 N N . GLY A 1 92 ? 32.139 -14.314 36.135 1.00 42.41 92 GLY A N 1
ATOM 722 C CA . GLY A 1 92 ? 33.420 -13.630 36.274 1.00 42.41 92 GLY A CA 1
ATOM 723 C C . GLY A 1 92 ? 33.263 -12.125 36.064 1.00 42.41 92 GLY A C 1
ATOM 724 O O . GLY A 1 92 ? 32.791 -11.686 35.019 1.00 42.41 92 GLY A O 1
ATOM 725 N N . HIS A 1 93 ? 33.673 -11.340 37.059 1.00 39.75 93 HIS A N 1
ATOM 726 C CA . HIS A 1 93 ? 33.836 -9.894 36.943 1.00 39.75 93 HIS A CA 1
ATOM 727 C C . HIS A 1 93 ? 35.132 -9.592 36.180 1.00 39.75 93 HIS A C 1
ATOM 729 O O . HIS A 1 93 ? 36.211 -9.958 36.645 1.00 39.75 93 HIS A O 1
ATOM 735 N N . HIS A 1 94 ? 35.044 -8.917 35.035 1.00 38.94 94 HIS A N 1
ATOM 736 C CA . HIS A 1 94 ? 36.201 -8.268 34.418 1.00 38.94 94 HIS A CA 1
ATOM 737 C C . HIS A 1 94 ? 36.209 -6.793 34.835 1.00 38.94 94 HIS A C 1
ATOM 739 O O . HIS A 1 94 ? 35.272 -6.055 34.539 1.00 38.94 94 HIS A O 1
ATOM 745 N N . HIS A 1 95 ? 37.254 -6.403 35.565 1.00 36.31 95 HIS A N 1
ATOM 746 C CA . HIS A 1 95 ? 37.660 -5.016 35.763 1.00 36.31 95 HIS A CA 1
ATOM 747 C C . HIS A 1 95 ? 38.560 -4.615 34.591 1.00 36.31 95 HIS A C 1
ATOM 749 O O . HIS A 1 95 ? 39.621 -5.218 34.436 1.00 36.31 95 HIS A O 1
ATOM 755 N N . ASP A 1 96 ? 38.111 -3.670 33.768 1.00 36.03 96 ASP A N 1
ATOM 756 C CA . ASP A 1 96 ? 38.755 -2.360 33.530 1.00 36.03 96 ASP A CA 1
ATOM 757 C C . ASP A 1 96 ? 37.849 -1.503 32.628 1.00 36.03 96 ASP A C 1
ATOM 759 O O . ASP A 1 96 ? 37.482 -1.985 31.529 1.00 36.03 96 ASP A O 1
#

InterPro domains:
  IPR027417 P-loop containing nucleoside triphosphate hydrolase [G3DSA:3.40.50.300] (1-72)
  IPR027417 P-loop containing nucleoside triphosphate hydrolase [SSF52540] (4-69)

Solvent-accessible surface area (backbone atoms only — not comparable to full-atom values): 6795 Å² total; per-residue (Å²): 105,46,88,78,68,78,48,88,84,87,84,88,76,91,52,63,67,59,50,53,74,73,44,75,65,44,75,43,78,70,103,46,82,70,48,73,42,38,41,77,57,46,72,70,31,68,65,48,35,74,74,59,48,74,67,79,60,69,84,79,76,71,85,71,84,74,77,73,85,68,53,55,49,101,86,68,50,81,56,92,74,75,94,85,75,85,88,82,77,88,82,82,84,82,88,130

Secondary structure (DSSP, 8-state):
-HHHHT-------S-HHHHHHH-SSEEEESSSEEEEE-HHHHHH-HHHHHHHTTGGGSSS--------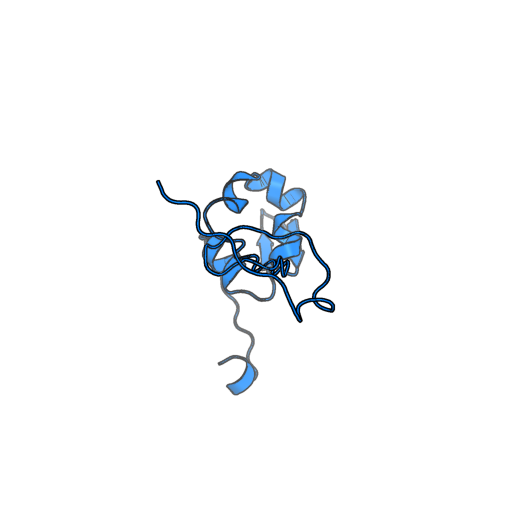---B-TT-PBP-S-TT--S--PPPPP--

pLDDT: mean 71.01, std 18.84, range [36.03, 93.31]

Radius of gyration: 22.41 Å; Cα contacts (8 Å, |Δi|>4): 68; chains: 1; bounding box: 59×37×53 Å